Protein AF-A0A6H1ZW35-F1 (afdb_monomer_lite)

Radius of gyration: 20.75 Å; chains: 1; bounding box: 59×38×50 Å

Sequence (143 aa):
MLNMPPEFATSDAPGGMGRAAGNFDWRGVYRAYGHTPLHWPGDSIAFKGDTDASYGVSATGIVDRMTITCPIEPGGLIDTVVEFSNNDAAGLVNGAAAATAGATPAIFSAVTRKIAWSGTDVSARNWRLVLTARNRPYVDTDT

Foldseek 3Di:
DDPDDPDDDDDPDPDDDDDDQQDFPDKDKDKAFDDDDPDDQQDKDWDWAADPQFWTKTAIWGWFKKKWKAQAQVQAITMIMIMTTANDPVRIDTRPGHDDDDPDHDIHTHHWDFDDDPNHTDTDRMDMDMDGDPDRHDDDPDD

pLDDT: mean 78.24, std 17.24, range [36.22, 94.5]

Secondary structure (DSSP, 8-state):
-----------SSS-----PPPPPSEEEEEEEESSS-SS-TT-EEEEEEESSSSEEEEEEEEEEEEEEEE-TTTT-B-EEEEEEEES-STTSEEEEEPPPP-PPPPP-B-----EEETTEEE----EEEEEE---PPP-----

Organism: NCBI:txid1070528

Structure (mmCIF, N/CA/C/O backbone):
data_AF-A0A6H1ZW35-F1
#
_entry.id   AF-A0A6H1ZW35-F1
#
loop_
_atom_site.group_PDB
_atom_site.id
_atom_site.type_symbol
_atom_site.label_atom_id
_atom_site.label_alt_id
_atom_site.label_comp_id
_atom_site.label_asym_id
_atom_site.label_entity_id
_atom_site.label_seq_id
_atom_site.pdbx_PDB_ins_code
_atom_site.Cartn_x
_atom_site.Cartn_y
_atom_site.Cartn_z
_atom_site.occupancy
_atom_site.B_iso_or_equiv
_atom_site.auth_seq_id
_atom_site.auth_comp_id
_atom_site.auth_asym_id
_atom_site.auth_atom_id
_atom_site.pdbx_PDB_model_num
ATOM 1 N N . MET A 1 1 ? 18.652 -3.260 23.253 1.00 39.56 1 MET A N 1
ATOM 2 C CA . MET A 1 1 ? 18.922 -4.209 22.153 1.00 39.56 1 MET A CA 1
ATOM 3 C C . MET A 1 1 ? 19.477 -3.409 20.993 1.00 39.56 1 MET A C 1
ATOM 5 O O . MET A 1 1 ? 18.753 -2.598 20.432 1.00 39.56 1 MET A O 1
ATOM 9 N N . LEU A 1 2 ? 20.778 -3.540 20.744 1.00 36.22 2 LEU A N 1
ATOM 10 C CA . LEU A 1 2 ? 21.487 -2.843 19.675 1.00 36.22 2 LEU A CA 1
ATOM 11 C C . LEU A 1 2 ? 21.225 -3.609 18.370 1.00 36.22 2 LEU A C 1
ATOM 13 O O . LEU A 1 2 ? 21.463 -4.813 18.317 1.00 36.22 2 LEU A O 1
ATOM 17 N N . ASN A 1 3 ? 20.685 -2.940 17.355 1.00 49.91 3 ASN A N 1
ATOM 18 C CA . ASN A 1 3 ? 20.477 -3.522 16.033 1.00 49.91 3 ASN A CA 1
ATOM 19 C C . ASN A 1 3 ? 21.834 -3.579 15.315 1.00 49.91 3 ASN A C 1
ATOM 21 O O . ASN A 1 3 ? 22.219 -2.613 14.659 1.00 49.91 3 ASN A O 1
ATOM 25 N N . MET A 1 4 ? 22.591 -4.661 15.508 1.00 39.53 4 MET A N 1
ATOM 26 C CA . MET A 1 4 ? 23.793 -4.911 14.713 1.00 39.53 4 MET A CA 1
ATOM 27 C C . MET A 1 4 ? 23.375 -5.304 13.286 1.00 39.53 4 MET A C 1
ATOM 29 O O . MET A 1 4 ? 22.503 -6.166 13.136 1.00 39.53 4 MET A O 1
ATOM 33 N N . PRO A 1 5 ? 23.957 -4.701 12.232 1.00 53.50 5 PRO A N 1
ATOM 34 C CA . PRO A 1 5 ? 23.879 -5.279 10.893 1.00 53.50 5 PRO A CA 1
ATOM 35 C C . PRO A 1 5 ? 24.521 -6.680 10.917 1.00 53.50 5 PRO A C 1
ATOM 37 O O . PRO A 1 5 ? 25.371 -6.931 11.771 1.00 53.50 5 PRO A O 1
ATOM 40 N N . P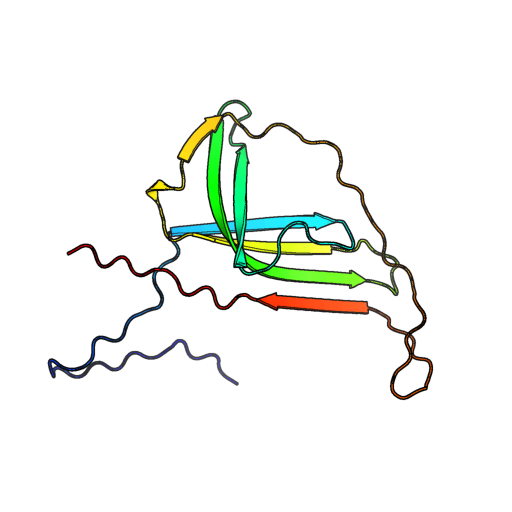RO A 1 6 ? 24.129 -7.614 10.032 1.00 50.75 6 PRO A N 1
ATOM 41 C CA . PRO A 1 6 ? 24.744 -8.936 10.005 1.00 50.75 6 PRO A CA 1
ATOM 42 C C . PRO A 1 6 ? 26.245 -8.797 9.712 1.00 50.75 6 PRO A C 1
ATOM 44 O O . PRO A 1 6 ? 26.638 -8.411 8.612 1.00 50.75 6 PRO A O 1
ATOM 47 N N . GLU A 1 7 ? 27.073 -9.073 10.718 1.00 46.69 7 GLU A N 1
ATOM 48 C CA . GLU A 1 7 ? 28.527 -9.114 10.594 1.00 46.69 7 GLU A CA 1
ATOM 49 C C . GLU A 1 7 ? 28.909 -10.334 9.746 1.00 46.69 7 GLU A C 1
ATOM 51 O O . GLU A 1 7 ? 28.655 -11.479 10.125 1.00 46.69 7 GLU A O 1
ATOM 56 N N . PHE A 1 8 ? 29.509 -10.097 8.579 1.00 48.44 8 PHE A N 1
ATOM 57 C CA . PHE A 1 8 ? 30.161 -11.149 7.808 1.00 48.44 8 PHE A CA 1
ATOM 58 C C . PHE A 1 8 ? 31.619 -11.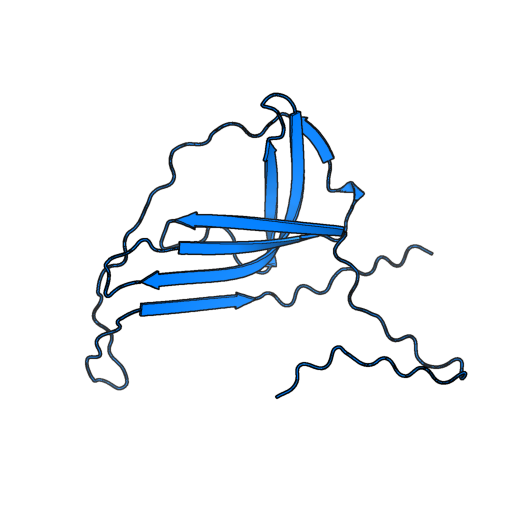248 8.263 1.00 48.44 8 PHE A C 1
ATOM 60 O O . PHE A 1 8 ? 32.422 -10.360 7.989 1.00 48.44 8 PHE A O 1
ATOM 67 N N . ALA A 1 9 ? 31.959 -12.333 8.957 1.00 42.41 9 ALA A N 1
ATOM 68 C CA . ALA A 1 9 ? 33.341 -12.734 9.184 1.00 42.41 9 ALA A CA 1
ATOM 69 C C . ALA A 1 9 ? 33.756 -13.695 8.064 1.00 42.41 9 ALA A C 1
ATOM 71 O O . ALA A 1 9 ? 33.176 -14.773 7.930 1.00 42.41 9 ALA A O 1
ATOM 72 N N . THR A 1 10 ? 34.753 -13.321 7.264 1.00 50.28 10 THR A N 1
ATOM 73 C CA . THR A 1 10 ? 35.367 -14.222 6.282 1.00 50.28 10 THR A CA 1
ATOM 74 C C . THR A 1 10 ? 36.833 -14.411 6.643 1.00 50.28 10 THR A C 1
ATOM 76 O O . THR A 1 10 ? 37.598 -13.450 6.656 1.00 50.28 10 THR A O 1
ATOM 79 N N . SER A 1 11 ? 37.213 -15.643 6.976 1.00 44.38 11 SER A N 1
ATOM 80 C CA . SER A 1 11 ? 38.610 -16.069 7.045 1.00 44.38 11 SER A CA 1
ATOM 81 C C . SER A 1 11 ? 39.061 -16.536 5.659 1.00 44.38 11 SER A C 1
ATOM 83 O O . SER A 1 11 ? 38.248 -17.051 4.896 1.00 44.38 11 SER A O 1
ATOM 85 N N . ASP A 1 12 ? 40.349 -16.375 5.340 1.00 50.25 12 ASP A N 1
ATOM 86 C CA . ASP A 1 12 ? 40.989 -16.715 4.050 1.00 50.25 12 ASP A CA 1
ATOM 87 C C . ASP A 1 12 ? 41.016 -18.229 3.710 1.00 50.25 12 ASP A C 1
ATOM 89 O O . ASP A 1 12 ? 41.918 -18.724 3.035 1.00 50.25 12 ASP A O 1
ATOM 93 N N . ALA A 1 13 ? 40.032 -19.008 4.164 1.00 47.66 13 ALA A N 1
ATOM 94 C CA . ALA A 1 13 ? 39.820 -20.382 3.727 1.00 47.66 13 ALA A CA 1
ATOM 95 C C . ALA A 1 13 ? 38.734 -20.417 2.629 1.00 47.66 13 ALA A C 1
ATOM 97 O O . ALA A 1 13 ? 37.704 -19.757 2.774 1.00 47.66 13 ALA A O 1
ATOM 98 N N . PRO A 1 14 ? 38.902 -21.207 1.548 1.00 49.81 14 PRO A N 1
ATOM 99 C CA . PRO A 1 14 ? 37.945 -21.312 0.442 1.00 49.81 14 PRO A CA 1
ATOM 100 C C . PRO A 1 14 ? 36.705 -22.131 0.850 1.00 49.81 14 PRO A C 1
ATOM 102 O O . PRO A 1 14 ? 36.435 -23.206 0.320 1.00 49.81 14 PRO A O 1
ATOM 105 N N . GLY A 1 15 ? 35.957 -21.651 1.841 1.00 51.44 15 GLY A N 1
ATOM 106 C CA . GLY A 1 15 ? 34.874 -22.390 2.475 1.00 51.44 15 GLY A CA 1
ATOM 107 C C . GLY A 1 15 ? 33.927 -21.469 3.226 1.00 51.44 15 GLY A C 1
ATOM 108 O O . GLY A 1 15 ? 34.040 -21.311 4.436 1.00 51.44 15 GLY A O 1
ATOM 109 N N . GLY A 1 16 ? 32.968 -20.900 2.496 1.00 39.78 16 GLY A N 1
ATOM 110 C CA . GLY A 1 16 ? 31.826 -20.198 3.077 1.00 39.78 16 GLY A CA 1
ATOM 111 C C . GLY A 1 16 ? 31.331 -19.054 2.205 1.00 39.78 16 GLY A C 1
ATOM 112 O O . GLY A 1 16 ? 31.534 -17.893 2.542 1.00 39.78 16 GLY A O 1
ATOM 113 N N . MET A 1 17 ? 30.655 -19.356 1.093 1.00 43.25 17 MET A N 1
ATOM 114 C CA . MET A 1 17 ? 29.877 -18.331 0.393 1.00 43.25 17 MET A CA 1
ATOM 115 C C . MET A 1 17 ? 28.684 -17.932 1.272 1.00 43.25 17 MET A C 1
ATOM 117 O O . MET A 1 17 ? 27.640 -18.584 1.265 1.00 43.25 17 MET A O 1
ATOM 121 N N . GLY A 1 18 ? 28.845 -16.868 2.055 1.00 44.78 18 GLY A N 1
ATOM 122 C CA . GLY A 1 18 ? 27.729 -16.174 2.681 1.00 44.78 18 GLY A CA 1
ATOM 123 C C . GLY A 1 18 ? 26.963 -15.400 1.612 1.00 44.78 18 GLY A C 1
ATOM 124 O O . GLY A 1 18 ? 27.500 -14.468 1.021 1.00 44.78 18 GLY A O 1
ATOM 125 N N . ARG A 1 19 ? 25.712 -15.784 1.338 1.00 44.19 19 ARG A N 1
ATOM 126 C CA . ARG A 1 19 ? 24.836 -15.017 0.443 1.00 44.19 19 ARG A CA 1
ATOM 127 C C . ARG A 1 19 ? 24.259 -13.832 1.214 1.00 44.19 19 ARG A C 1
ATOM 129 O O . ARG A 1 19 ? 23.439 -14.026 2.112 1.00 44.19 19 ARG A O 1
ATOM 136 N N . ALA A 1 20 ? 24.667 -12.616 0.856 1.00 45.03 20 ALA A N 1
ATOM 137 C CA . ALA A 1 20 ? 23.898 -11.426 1.200 1.00 45.03 20 ALA A CA 1
ATOM 138 C C . ALA A 1 20 ? 22.487 -11.567 0.602 1.00 45.03 20 ALA A C 1
ATOM 140 O O . ALA A 1 20 ? 22.317 -12.162 -0.466 1.00 45.03 20 ALA A O 1
ATOM 141 N N . ALA A 1 21 ? 21.464 -11.062 1.294 1.00 50.25 21 ALA A N 1
ATOM 142 C CA . ALA A 1 21 ? 20.151 -10.916 0.677 1.00 50.25 21 ALA A CA 1
ATOM 143 C C . ALA A 1 21 ? 20.337 -10.082 -0.602 1.00 50.25 21 ALA A C 1
ATOM 145 O O . ALA A 1 21 ? 20.962 -9.027 -0.527 1.00 50.25 21 ALA A O 1
ATOM 146 N N . GLY A 1 22 ? 19.880 -10.587 -1.754 1.00 54.28 22 GLY A N 1
ATOM 147 C CA . GLY A 1 22 ? 20.003 -9.888 -3.034 1.00 54.28 22 GLY A CA 1
ATOM 148 C C . GLY A 1 22 ? 19.559 -8.429 -2.915 1.00 54.28 22 GLY A C 1
ATOM 149 O O . GLY A 1 22 ? 18.613 -8.117 -2.185 1.00 54.28 22 GLY A O 1
ATOM 150 N N . ASN A 1 23 ? 20.291 -7.536 -3.577 1.00 58.94 23 ASN A N 1
ATOM 151 C CA . ASN A 1 23 ? 19.976 -6.116 -3.553 1.00 58.94 23 ASN A CA 1
ATOM 152 C C . ASN A 1 23 ? 18.609 -5.887 -4.209 1.00 58.94 23 ASN A C 1
ATOM 154 O O . ASN A 1 23 ? 18.258 -6.540 -5.188 1.00 58.94 23 ASN A O 1
ATOM 158 N N . PHE A 1 24 ? 17.832 -4.968 -3.645 1.00 64.44 24 PHE A N 1
ATOM 159 C CA . PHE A 1 24 ? 16.634 -4.471 -4.310 1.00 64.44 24 PHE A CA 1
ATOM 160 C C . PHE A 1 24 ? 17.074 -3.386 -5.286 1.00 64.44 24 PHE A C 1
ATOM 162 O O . PHE A 1 24 ? 17.693 -2.413 -4.852 1.00 64.44 24 PHE A O 1
ATOM 169 N N . ASP A 1 25 ? 16.744 -3.545 -6.563 1.00 73.88 25 ASP A N 1
ATOM 170 C CA . ASP A 1 25 ? 17.078 -2.561 -7.593 1.00 73.88 25 ASP A CA 1
ATOM 171 C C . ASP A 1 25 ? 16.205 -1.318 -7.456 1.00 73.88 25 ASP A C 1
ATOM 173 O O . ASP A 1 25 ? 16.659 -0.192 -7.662 1.00 73.88 25 ASP A O 1
ATOM 177 N N . TRP A 1 26 ? 14.955 -1.506 -7.032 1.00 81.38 26 TRP A N 1
ATOM 178 C CA . TRP A 1 26 ? 14.062 -0.402 -6.731 1.00 81.38 26 TRP A CA 1
ATOM 179 C C . TRP A 1 26 ? 13.027 -0.771 -5.666 1.00 81.38 26 TRP A C 1
ATOM 181 O O . TRP A 1 26 ? 12.735 -1.937 -5.384 1.00 81.38 26 TRP A O 1
ATOM 191 N N . ARG A 1 27 ? 12.478 0.271 -5.037 1.00 87.88 27 ARG A N 1
ATOM 192 C CA . ARG A 1 27 ? 11.428 0.180 -4.022 1.00 87.88 27 ARG A CA 1
ATOM 193 C C . ARG A 1 27 ? 10.392 1.265 -4.249 1.00 87.88 27 ARG A C 1
ATOM 195 O O . ARG A 1 27 ? 10.726 2.362 -4.690 1.00 87.88 27 ARG A O 1
ATOM 202 N N . GLY A 1 28 ? 9.154 0.966 -3.892 1.00 88.56 28 GLY A N 1
ATOM 203 C CA . GLY A 1 28 ? 8.048 1.903 -3.928 1.00 88.56 28 GLY A CA 1
ATOM 204 C C . GLY A 1 28 ? 7.216 1.832 -2.657 1.00 88.56 28 GLY A C 1
ATOM 205 O O . GLY A 1 28 ? 7.216 0.839 -1.927 1.00 88.56 28 GLY A O 1
ATOM 206 N N . VAL A 1 29 ? 6.503 2.923 -2.393 1.00 91.88 29 VAL A N 1
ATOM 207 C CA . VAL A 1 29 ? 5.529 3.013 -1.309 1.00 91.88 29 VAL A CA 1
ATOM 208 C C . VAL A 1 29 ? 4.286 3.687 -1.856 1.00 91.88 29 VAL A C 1
ATOM 210 O O . VAL A 1 29 ? 4.385 4.732 -2.499 1.00 91.88 29 VAL A O 1
ATOM 213 N N . TYR A 1 30 ? 3.118 3.116 -1.577 1.00 89.81 30 TYR A N 1
ATOM 214 C CA . TYR A 1 30 ? 1.856 3.811 -1.788 1.00 89.81 30 TYR A CA 1
ATOM 215 C C . TYR A 1 30 ? 1.030 3.844 -0.508 1.00 89.81 30 TYR A C 1
ATOM 217 O O . TYR A 1 30 ? 1.170 3.013 0.395 1.00 89.81 30 TYR A O 1
ATOM 225 N N . ARG A 1 31 ? 0.155 4.844 -0.446 1.00 90.50 31 ARG A N 1
ATOM 226 C CA . ARG A 1 31 ? -0.807 5.038 0.629 1.00 90.50 31 ARG A CA 1
ATOM 227 C C . ARG A 1 31 ? -2.215 4.921 0.063 1.00 90.50 31 ARG A C 1
ATOM 229 O O . ARG A 1 31 ? -2.516 5.507 -0.972 1.00 90.50 31 ARG A O 1
ATOM 236 N N . ALA A 1 32 ? -3.061 4.168 0.748 1.00 89.25 32 ALA A N 1
ATOM 237 C CA . ALA A 1 32 ? -4.467 4.000 0.424 1.00 89.25 32 ALA A CA 1
ATOM 238 C C . ALA A 1 32 ? -5.330 4.264 1.658 1.00 89.25 32 ALA A C 1
ATOM 240 O O . ALA A 1 32 ? -4.908 4.046 2.793 1.00 89.25 32 ALA A O 1
ATOM 241 N N . TYR A 1 33 ? -6.560 4.704 1.414 1.00 89.69 33 TYR A N 1
ATOM 242 C CA . TYR A 1 33 ? -7.561 4.914 2.451 1.00 89.69 33 TYR A CA 1
ATOM 243 C C . TYR A 1 33 ? -8.592 3.794 2.391 1.00 89.69 33 TYR A C 1
ATOM 245 O O . TYR A 1 33 ? -9.024 3.408 1.307 1.00 89.69 33 TYR A O 1
ATOM 253 N N . GLY A 1 34 ? -8.986 3.277 3.554 1.00 82.44 34 GLY A N 1
ATOM 254 C CA . GLY A 1 34 ? -10.024 2.255 3.647 1.00 82.44 34 GLY A CA 1
ATOM 255 C C . GLY A 1 34 ? -9.669 1.041 4.488 1.00 82.44 34 GLY A C 1
ATOM 256 O O . GLY A 1 34 ? -8.543 0.867 4.942 1.00 82.44 34 GLY A O 1
ATOM 257 N N . HIS A 1 35 ? -10.685 0.211 4.728 1.00 74.69 35 HIS A N 1
ATOM 258 C CA . HIS A 1 35 ? -10.602 -0.928 5.644 1.00 74.69 35 HIS A CA 1
ATOM 259 C C . HIS A 1 35 ? -10.005 -2.196 5.018 1.00 74.69 35 HIS A C 1
ATOM 261 O O . HIS A 1 35 ? -9.536 -3.062 5.754 1.00 74.69 35 HIS A O 1
ATOM 267 N N . THR A 1 36 ? -10.042 -2.328 3.687 1.00 82.44 36 THR A N 1
ATOM 268 C CA . THR A 1 36 ? -9.567 -3.520 2.972 1.00 82.44 36 THR A CA 1
ATOM 269 C C . THR A 1 36 ? -8.463 -3.129 1.995 1.00 82.44 36 THR A C 1
ATOM 271 O O . THR A 1 36 ? -8.729 -2.387 1.049 1.00 82.44 36 THR A O 1
ATOM 274 N N . PRO A 1 37 ? -7.236 -3.624 2.205 1.00 82.44 37 PRO A N 1
ATOM 275 C CA . PRO A 1 37 ? -6.145 -3.468 1.255 1.00 82.44 37 PRO A CA 1
ATOM 276 C C . PRO A 1 37 ? -6.457 -4.161 -0.070 1.00 82.44 37 PRO A C 1
ATOM 278 O O . PRO A 1 37 ? -7.026 -5.252 -0.082 1.00 82.44 37 PRO A O 1
ATOM 281 N N . LEU A 1 38 ? -6.040 -3.545 -1.177 1.00 85.12 38 LEU A N 1
ATOM 282 C CA . LEU A 1 38 ? -6.132 -4.152 -2.508 1.00 85.12 38 LEU A CA 1
ATOM 283 C C . LEU A 1 38 ? -5.057 -5.226 -2.736 1.00 85.12 38 LEU A C 1
ATOM 285 O O . LEU A 1 38 ? -5.294 -6.178 -3.471 1.00 85.12 38 LEU A O 1
ATOM 289 N N . HIS A 1 39 ? -3.899 -5.065 -2.094 1.00 88.44 39 HIS A N 1
ATOM 290 C CA . HIS A 1 39 ? -2.758 -5.964 -2.207 1.00 88.44 39 HIS A CA 1
ATOM 291 C C . HIS A 1 39 ? -2.262 -6.360 -0.819 1.00 88.44 39 HIS A C 1
ATOM 293 O O . HIS A 1 39 ? -2.166 -5.522 0.084 1.00 88.44 39 HIS A O 1
ATOM 299 N N . TRP A 1 40 ? -1.935 -7.635 -0.668 1.00 91.06 40 TRP A N 1
ATOM 300 C CA . TRP A 1 40 ? -1.390 -8.237 0.538 1.00 91.06 40 TRP A CA 1
ATOM 301 C C . TRP A 1 40 ? 0.104 -8.512 0.369 1.00 91.06 40 TRP A C 1
ATOM 303 O O . TRP A 1 40 ? 0.583 -8.653 -0.754 1.00 91.06 40 TRP A O 1
ATOM 313 N N . PRO A 1 41 ? 0.873 -8.610 1.466 1.00 91.75 41 PRO A N 1
ATOM 314 C CA . PRO A 1 41 ? 2.264 -9.027 1.366 1.00 91.75 41 PRO A CA 1
ATOM 315 C C . PRO A 1 41 ? 2.409 -10.373 0.647 1.00 91.75 41 PRO A C 1
ATOM 317 O O . PRO A 1 41 ? 1.768 -11.352 1.027 1.00 91.75 41 PRO A O 1
ATOM 320 N N . GLY A 1 42 ? 3.284 -10.409 -0.358 1.00 88.31 42 GLY A N 1
ATOM 321 C CA . GLY A 1 42 ? 3.485 -11.532 -1.275 1.00 88.31 42 GLY A CA 1
ATOM 322 C C . GLY A 1 42 ? 2.761 -11.378 -2.616 1.00 88.31 42 GLY A C 1
ATOM 323 O O . GLY A 1 42 ? 3.129 -12.059 -3.570 1.00 88.31 42 GLY A O 1
ATOM 324 N N . ASP A 1 43 ? 1.790 -10.467 -2.722 1.00 90.50 43 ASP A N 1
ATOM 325 C CA . ASP A 1 43 ? 1.114 -10.186 -3.986 1.00 90.50 43 ASP A CA 1
ATOM 326 C C . ASP A 1 43 ? 2.035 -9.429 -4.947 1.00 90.50 43 ASP A C 1
ATOM 328 O O . ASP A 1 43 ? 2.862 -8.603 -4.546 1.00 90.50 43 ASP A O 1
ATOM 332 N N . SER A 1 44 ? 1.835 -9.667 -6.243 1.00 90.12 44 SER A N 1
ATOM 333 C CA . SER A 1 44 ? 2.400 -8.828 -7.295 1.00 90.12 44 SER A CA 1
ATOM 334 C C . SER A 1 44 ? 1.585 -7.541 -7.430 1.00 90.12 44 SER A C 1
ATOM 336 O O . SER A 1 44 ? 0.353 -7.571 -7.430 1.00 90.12 44 SER A O 1
ATOM 338 N N . ILE A 1 45 ? 2.267 -6.416 -7.623 1.00 89.88 45 ILE A N 1
ATOM 339 C CA . ILE A 1 45 ? 1.663 -5.107 -7.871 1.00 89.88 45 ILE A CA 1
ATOM 340 C C . ILE A 1 45 ? 2.197 -4.504 -9.167 1.00 89.88 45 ILE A C 1
ATOM 342 O O . ILE A 1 45 ? 3.402 -4.475 -9.398 1.00 89.88 45 ILE A O 1
ATOM 346 N N . ALA A 1 46 ? 1.299 -3.989 -10.005 1.00 90.81 46 ALA A N 1
ATOM 347 C CA . ALA A 1 46 ? 1.667 -3.161 -11.146 1.00 90.81 46 ALA A CA 1
ATOM 348 C C . ALA A 1 46 ? 1.733 -1.695 -10.699 1.00 90.81 46 ALA A C 1
ATOM 350 O O . ALA A 1 46 ? 0.729 -1.112 -10.288 1.00 90.81 46 ALA A O 1
ATOM 351 N N . PHE A 1 47 ? 2.917 -1.100 -10.775 1.00 88.38 47 PHE A N 1
ATOM 352 C CA . PHE A 1 47 ? 3.151 0.307 -10.495 1.00 88.38 47 PHE A CA 1
ATOM 353 C C . PHE A 1 47 ? 3.197 1.107 -11.795 1.00 88.38 47 PHE A C 1
ATOM 355 O O . PHE A 1 47 ? 3.856 0.719 -12.761 1.00 88.38 47 PHE A O 1
ATOM 362 N N . LYS A 1 48 ? 2.526 2.260 -11.792 1.00 90.12 48 LYS A N 1
ATOM 363 C CA . LYS A 1 48 ? 2.622 3.262 -12.848 1.00 90.12 48 LYS A CA 1
ATOM 364 C C . LYS A 1 48 ? 2.723 4.644 -12.210 1.00 90.12 48 LYS A C 1
ATOM 366 O O . LYS A 1 48 ? 1.816 5.058 -11.493 1.00 90.12 48 LYS A O 1
ATOM 371 N N . GLY A 1 49 ? 3.831 5.328 -12.456 1.00 87.44 49 GLY A N 1
ATOM 372 C CA . GLY A 1 49 ? 4.101 6.690 -12.017 1.00 87.44 49 GLY A CA 1
ATOM 373 C C . GLY A 1 49 ? 3.961 7.691 -13.158 1.00 87.44 49 GLY A C 1
ATOM 374 O O . GLY A 1 49 ? 4.004 7.327 -14.332 1.00 87.44 49 GLY A O 1
ATOM 375 N N . ASP A 1 50 ? 3.809 8.956 -12.796 1.00 89.19 50 ASP A N 1
ATOM 376 C CA . ASP A 1 50 ? 3.864 10.101 -13.700 1.00 89.19 50 ASP A CA 1
ATOM 377 C C . ASP A 1 50 ? 5.098 10.946 -13.358 1.00 89.19 50 ASP A C 1
ATOM 379 O O . ASP A 1 50 ? 5.409 11.122 -12.178 1.00 89.19 50 ASP A O 1
ATOM 383 N N . THR A 1 51 ? 5.810 11.431 -14.376 1.00 85.56 51 THR A N 1
ATOM 384 C CA . THR A 1 51 ? 6.971 12.317 -14.207 1.00 85.56 51 THR A CA 1
ATOM 385 C C . THR A 1 51 ? 6.743 13.711 -14.784 1.00 85.56 51 THR A C 1
ATOM 387 O O . THR A 1 51 ? 7.255 14.675 -14.218 1.00 85.56 51 THR A O 1
ATOM 390 N N . ASP A 1 52 ? 5.981 13.838 -15.877 1.00 86.94 52 ASP A N 1
ATOM 391 C CA . ASP A 1 52 ? 5.753 15.118 -16.571 1.00 86.94 52 ASP A CA 1
ATOM 392 C C . ASP A 1 52 ? 4.424 15.186 -17.362 1.00 86.94 52 ASP A C 1
ATOM 394 O O . ASP A 1 52 ? 4.301 15.930 -18.338 1.00 86.94 52 ASP A O 1
ATOM 398 N N . ALA A 1 53 ? 3.414 14.416 -16.948 1.00 83.12 53 ALA A N 1
ATOM 399 C CA . ALA A 1 53 ? 2.091 14.252 -17.559 1.00 83.12 53 ALA A CA 1
ATOM 400 C C . ALA A 1 53 ? 2.061 13.594 -18.954 1.00 83.12 53 ALA A C 1
ATOM 402 O O . ALA A 1 53 ? 0.989 13.180 -19.401 1.00 83.12 53 ALA A O 1
ATOM 403 N N . SER A 1 54 ? 3.201 13.455 -19.638 1.00 84.44 54 SER A N 1
ATOM 404 C CA . 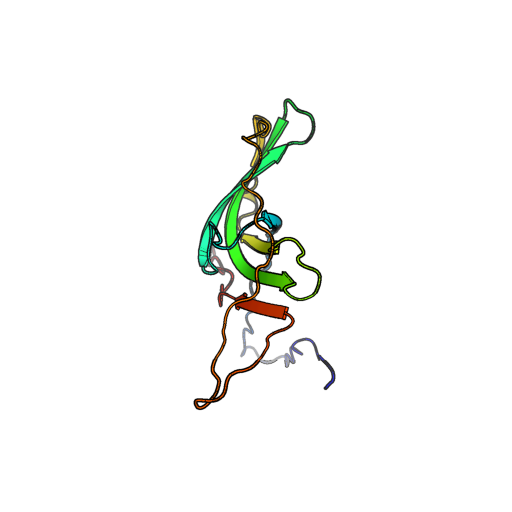SER A 1 54 ? 3.314 12.729 -20.915 1.00 84.44 54 SER A CA 1
ATOM 405 C C . SER A 1 54 ? 4.069 11.415 -20.742 1.00 84.44 54 SER A C 1
ATOM 407 O O . SER A 1 54 ? 3.635 10.366 -21.230 1.00 84.44 54 SER A O 1
ATOM 409 N N . TYR A 1 55 ? 5.157 11.466 -19.984 1.00 85.56 55 TYR A N 1
ATOM 410 C CA . TYR A 1 55 ? 6.025 10.355 -19.658 1.00 85.56 55 TYR A CA 1
ATOM 411 C C . TYR A 1 55 ? 5.902 9.984 -18.186 1.00 85.56 55 TYR A C 1
ATOM 413 O O . TYR A 1 55 ? 5.631 10.802 -17.303 1.00 85.56 55 TYR A O 1
ATOM 421 N N . GLY A 1 56 ? 6.119 8.706 -17.934 1.00 89.56 56 GLY A N 1
ATOM 422 C CA . GLY A 1 56 ? 6.074 8.120 -16.618 1.00 89.56 56 GLY A CA 1
ATOM 423 C C . GLY A 1 56 ? 7.001 6.925 -16.498 1.00 89.56 56 GLY A C 1
ATOM 424 O O . GLY A 1 56 ? 7.850 6.645 -17.352 1.00 89.56 56 GLY A O 1
ATOM 425 N N . VAL A 1 57 ? 6.795 6.207 -15.405 1.00 89.06 57 VAL A N 1
ATOM 426 C CA . VAL A 1 57 ? 7.552 5.010 -15.051 1.00 89.06 57 VAL A CA 1
ATOM 427 C C . VAL A 1 57 ? 6.566 3.871 -14.871 1.00 89.06 57 VAL A C 1
ATOM 429 O O . VAL A 1 57 ? 5.529 4.061 -14.240 1.00 89.06 57 VAL A O 1
ATOM 432 N N . SER A 1 58 ? 6.865 2.686 -15.390 1.00 90.38 58 SER A N 1
ATOM 433 C CA . SER A 1 58 ? 6.071 1.489 -15.104 1.00 90.38 58 SER A CA 1
ATOM 434 C C . SER A 1 58 ? 6.948 0.366 -14.591 1.00 90.38 58 SER A C 1
ATOM 436 O O . SER A 1 58 ? 8.041 0.158 -15.111 1.00 90.38 58 SER A O 1
ATOM 438 N N . ALA A 1 59 ? 6.453 -0.364 -13.598 1.00 88.69 59 ALA A N 1
ATOM 439 C CA . ALA A 1 59 ? 7.160 -1.498 -13.031 1.00 88.69 59 ALA A CA 1
ATOM 440 C C . ALA A 1 59 ? 6.188 -2.531 -12.467 1.00 88.69 59 ALA A C 1
ATOM 442 O O . ALA A 1 59 ? 5.036 -2.216 -12.169 1.00 88.69 59 ALA A O 1
ATOM 443 N N . THR A 1 60 ? 6.664 -3.755 -12.266 1.00 90.69 60 THR A N 1
ATOM 444 C CA . THR A 1 60 ? 5.945 -4.767 -11.484 1.00 90.69 60 THR A CA 1
ATOM 445 C C . THR A 1 60 ? 6.751 -5.060 -10.235 1.00 90.69 60 THR A C 1
ATOM 447 O O . THR A 1 60 ? 7.919 -5.393 -10.355 1.00 90.69 60 THR A O 1
ATOM 450 N N . GLY A 1 61 ? 6.170 -4.916 -9.049 1.00 88.38 61 GLY A N 1
ATOM 451 C CA . GLY A 1 61 ? 6.833 -5.201 -7.776 1.00 88.38 61 GLY A CA 1
ATOM 452 C C . GLY A 1 61 ? 6.152 -6.323 -7.015 1.00 88.38 61 GLY A C 1
ATOM 453 O O . GLY A 1 61 ? 5.036 -6.718 -7.345 1.00 88.38 61 GLY A O 1
ATOM 454 N N . ILE A 1 62 ? 6.803 -6.796 -5.961 1.00 90.19 62 ILE A N 1
ATOM 455 C CA . ILE A 1 62 ? 6.211 -7.695 -4.974 1.00 90.19 62 ILE A CA 1
ATOM 456 C C . ILE A 1 62 ? 5.969 -6.885 -3.707 1.00 90.19 62 ILE A C 1
ATOM 458 O O . ILE A 1 62 ? 6.838 -6.135 -3.261 1.00 90.19 62 ILE A O 1
ATOM 462 N N . VAL A 1 63 ? 4.783 -7.017 -3.121 1.00 91.81 63 VAL A N 1
ATOM 463 C CA . VAL A 1 63 ? 4.470 -6.363 -1.852 1.00 91.81 63 VAL A CA 1
ATOM 464 C C . VAL A 1 63 ? 5.257 -7.026 -0.728 1.00 91.81 63 VAL A C 1
ATOM 466 O O . VAL A 1 63 ? 5.092 -8.213 -0.445 1.00 91.81 63 VAL A O 1
ATOM 469 N N . ASP A 1 64 ? 6.096 -6.248 -0.054 1.00 91.19 64 ASP A N 1
ATOM 470 C CA . ASP A 1 64 ? 6.933 -6.707 1.053 1.00 91.19 64 ASP A CA 1
ATOM 471 C C . ASP A 1 64 ? 6.210 -6.581 2.382 1.00 91.19 64 ASP A C 1
ATOM 473 O O . ASP A 1 64 ? 6.265 -7.463 3.241 1.00 91.19 64 ASP A O 1
ATOM 477 N N . ARG A 1 65 ? 5.536 -5.448 2.567 1.00 92.75 65 ARG A N 1
ATOM 478 C CA . ARG A 1 65 ? 4.965 -5.070 3.847 1.00 92.75 65 ARG A CA 1
ATOM 479 C C . ARG A 1 65 ? 3.721 -4.239 3.651 1.00 92.75 65 ARG A C 1
ATOM 481 O O . ARG A 1 65 ? 3.629 -3.393 2.769 1.00 92.75 65 ARG A O 1
ATOM 488 N N . MET A 1 66 ? 2.793 -4.439 4.570 1.00 94.12 66 MET A N 1
ATOM 489 C CA . MET A 1 66 ? 1.610 -3.626 4.704 1.00 94.12 66 MET A CA 1
ATOM 490 C C . MET A 1 66 ? 1.413 -3.220 6.158 1.00 94.12 66 MET A C 1
ATOM 492 O O . MET A 1 66 ? 1.547 -4.024 7.082 1.00 94.12 66 MET A O 1
ATOM 496 N N . THR A 1 67 ? 1.054 -1.958 6.354 1.00 94.50 67 THR A N 1
ATOM 497 C CA . THR A 1 67 ? 0.634 -1.414 7.638 1.00 94.50 67 THR A CA 1
ATOM 498 C C . THR A 1 67 ? -0.758 -0.817 7.498 1.00 94.50 67 THR A C 1
ATOM 500 O O . THR A 1 67 ? -0.921 0.139 6.752 1.00 94.50 67 THR A O 1
ATOM 503 N N . ILE A 1 68 ? -1.728 -1.318 8.262 1.00 93.50 68 ILE A N 1
ATOM 504 C CA . ILE A 1 68 ? -3.055 -0.707 8.397 1.00 93.50 68 ILE A CA 1
ATOM 505 C C . ILE A 1 68 ? -3.140 -0.039 9.766 1.00 93.50 68 ILE A C 1
ATOM 507 O O . ILE A 1 68 ? -2.828 -0.661 10.784 1.00 93.50 68 ILE A O 1
ATOM 511 N N . THR A 1 69 ? -3.573 1.216 9.794 1.00 93.25 69 THR A N 1
ATOM 512 C CA . THR A 1 69 ? -3.745 2.014 11.007 1.00 93.25 69 THR A CA 1
ATOM 513 C C . THR A 1 69 ? -5.189 2.477 11.107 1.00 93.25 69 THR A C 1
ATOM 515 O O . THR A 1 69 ? -5.704 3.125 10.199 1.00 93.25 69 THR A O 1
ATOM 518 N N . CYS A 1 70 ? -5.836 2.174 12.231 1.00 92.50 70 CYS A N 1
ATOM 519 C CA . CYS A 1 70 ? -7.209 2.579 12.508 1.00 92.50 70 CYS A CA 1
ATOM 520 C C . CYS A 1 70 ? -7.260 3.441 13.779 1.00 92.50 70 CYS A C 1
ATOM 522 O O . CYS A 1 70 ? -7.196 2.912 14.898 1.00 92.50 70 CYS A O 1
ATOM 524 N N . PRO A 1 71 ? -7.340 4.773 13.631 1.00 90.88 71 PRO A N 1
ATOM 525 C CA . PRO A 1 71 ? -7.347 5.703 14.753 1.00 90.88 71 PRO A CA 1
ATOM 526 C C . PRO A 1 71 ? -8.786 5.957 15.248 1.00 90.88 71 PRO A C 1
ATOM 528 O O . PRO A 1 71 ? -9.413 6.949 14.882 1.00 90.88 71 PRO A O 1
ATOM 531 N N . ILE A 1 72 ? -9.309 5.052 16.085 1.00 89.81 72 ILE A N 1
ATOM 532 C CA . ILE A 1 72 ? -10.715 5.047 16.546 1.00 89.81 72 ILE A CA 1
ATOM 533 C C . ILE A 1 72 ? -11.060 6.275 17.398 1.00 89.81 72 ILE A C 1
ATOM 535 O O . ILE A 1 72 ? -12.037 6.955 17.110 1.00 89.81 72 ILE A O 1
ATOM 539 N N . GLU A 1 73 ? -10.271 6.569 18.431 1.00 86.31 73 GLU A N 1
ATOM 540 C CA . GLU A 1 73 ? -10.529 7.657 19.387 1.00 86.31 73 GLU A CA 1
ATOM 541 C C . GLU A 1 73 ? -10.653 9.045 18.726 1.00 86.31 73 GLU A C 1
ATOM 543 O O . GLU A 1 73 ? -11.621 9.744 19.022 1.00 86.31 73 GLU A O 1
ATOM 548 N N . PRO A 1 74 ? -9.770 9.452 17.792 1.00 86.81 74 PRO A N 1
ATOM 549 C CA . PRO A 1 74 ? -9.945 10.709 17.064 1.00 86.81 74 PRO A CA 1
ATOM 550 C C . PRO A 1 74 ? -10.939 10.620 15.890 1.00 86.81 74 PRO A C 1
ATOM 552 O O . PRO A 1 74 ? -11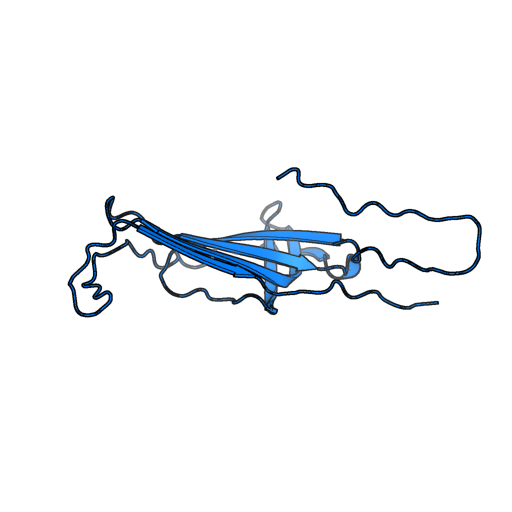.154 11.626 15.221 1.00 86.81 74 PRO A O 1
ATOM 555 N N . GLY A 1 75 ? -11.502 9.442 15.583 1.00 84.81 75 GLY A N 1
ATOM 556 C CA . GLY A 1 75 ? -12.366 9.239 14.410 1.00 84.81 75 GLY A CA 1
ATOM 557 C C . GLY A 1 75 ? -11.659 9.500 13.074 1.00 84.81 75 GLY A C 1
ATOM 558 O O . GLY A 1 75 ? -12.290 9.913 12.101 1.00 84.81 75 GLY A O 1
ATOM 559 N N . GLY A 1 76 ? -10.335 9.317 13.037 1.00 88.38 76 GLY A N 1
ATOM 560 C CA . GLY A 1 76 ? -9.510 9.639 11.875 1.00 88.38 76 GLY A CA 1
ATOM 561 C C . GLY A 1 76 ? -9.675 8.641 10.729 1.00 88.38 76 GLY A C 1
ATOM 562 O O . GLY A 1 76 ? -10.370 7.632 10.845 1.00 88.38 76 GLY A O 1
ATOM 563 N N . LEU A 1 77 ? -9.005 8.906 9.611 1.00 91.38 77 LEU A N 1
ATOM 564 C CA . LEU A 1 77 ? -9.048 8.022 8.447 1.00 91.38 77 LEU A CA 1
ATOM 565 C C . LEU A 1 77 ? -8.340 6.695 8.726 1.00 91.38 77 LEU A C 1
ATOM 567 O O . LEU A 1 77 ? -7.292 6.665 9.373 1.00 91.38 77 LEU A O 1
ATOM 571 N N . ILE A 1 78 ? -8.901 5.609 8.198 1.00 92.50 78 ILE A N 1
ATOM 572 C CA . ILE A 1 78 ? -8.217 4.318 8.157 1.00 92.50 78 ILE A CA 1
ATOM 573 C C . ILE A 1 78 ? -7.156 4.396 7.057 1.00 92.50 78 ILE A C 1
ATOM 575 O O . ILE A 1 78 ? -7.487 4.550 5.879 1.00 92.50 78 ILE A O 1
ATOM 579 N N . ASP A 1 79 ? -5.892 4.313 7.463 1.00 92.19 79 ASP A N 1
ATOM 580 C CA . ASP A 1 79 ? -4.719 4.479 6.605 1.00 92.19 79 ASP A CA 1
ATOM 581 C C . ASP A 1 79 ? -4.055 3.130 6.342 1.00 92.19 79 ASP A C 1
ATOM 583 O O . ASP A 1 79 ? -3.757 2.393 7.283 1.00 92.19 79 ASP A O 1
ATOM 587 N N . THR A 1 80 ? -3.788 2.824 5.077 1.00 93.44 80 THR A N 1
ATOM 588 C CA . THR A 1 80 ? -3.020 1.650 4.666 1.00 93.44 80 THR A CA 1
ATOM 589 C C . THR A 1 80 ? -1.776 2.102 3.919 1.00 93.44 80 THR A C 1
ATOM 591 O O . THR A 1 80 ? -1.866 2.754 2.883 1.00 93.44 80 THR A O 1
ATOM 594 N N . VAL A 1 81 ? -0.608 1.729 4.431 1.00 93.44 81 VAL A N 1
ATOM 595 C CA . VAL A 1 81 ? 0.686 1.945 3.780 1.00 93.44 81 VAL A CA 1
ATOM 596 C C . VAL A 1 81 ? 1.193 0.609 3.274 1.00 93.44 81 VAL A C 1
ATOM 598 O O . VAL A 1 81 ? 1.254 -0.355 4.042 1.00 93.44 81 VAL A O 1
ATOM 601 N N . VAL A 1 82 ? 1.558 0.562 1.999 1.00 93.38 82 VAL A N 1
ATOM 602 C CA . VAL A 1 82 ? 2.072 -0.637 1.342 1.00 93.38 82 VAL A CA 1
ATOM 603 C C . VAL A 1 82 ? 3.436 -0.337 0.749 1.00 93.38 82 VAL A C 1
ATOM 605 O O . VAL A 1 82 ? 3.609 0.628 0.005 1.00 93.38 82 VAL A O 1
ATOM 608 N N . GLU A 1 83 ? 4.397 -1.178 1.105 1.00 92.69 83 GLU A N 1
ATOM 609 C CA . GLU A 1 83 ? 5.783 -1.135 0.658 1.00 92.69 83 GLU A CA 1
ATOM 610 C C . GLU A 1 83 ? 6.006 -2.314 -0.289 1.00 92.69 83 GLU A C 1
ATOM 612 O O . GLU A 1 83 ? 5.622 -3.447 0.020 1.00 92.69 83 GLU A O 1
ATOM 617 N N . PHE A 1 84 ? 6.603 -2.045 -1.444 1.00 90.69 84 PHE A N 1
ATOM 618 C CA . PHE A 1 84 ? 6.860 -3.044 -2.474 1.00 90.69 84 PHE A CA 1
ATOM 619 C C . PHE A 1 84 ? 8.236 -2.842 -3.098 1.00 90.69 84 PHE A C 1
ATOM 621 O O . PHE A 1 84 ? 8.775 -1.730 -3.112 1.00 90.69 84 PHE A O 1
ATOM 628 N N . SER A 1 85 ? 8.801 -3.916 -3.632 1.00 88.62 85 SER A N 1
ATOM 629 C CA . SER A 1 85 ? 10.129 -3.897 -4.233 1.00 88.62 85 SER A CA 1
ATOM 630 C C . SER A 1 85 ? 10.260 -4.892 -5.376 1.00 88.62 85 SER A C 1
ATOM 632 O O . SER A 1 85 ? 9.431 -5.788 -5.550 1.00 88.62 85 SER A O 1
ATOM 634 N N . ASN A 1 86 ? 11.309 -4.713 -6.174 1.00 85.69 86 ASN A N 1
ATOM 635 C CA . ASN A 1 86 ? 11.781 -5.714 -7.119 1.00 85.69 86 ASN A CA 1
ATOM 636 C C . ASN A 1 86 ? 13.313 -5.613 -7.244 1.00 85.69 86 ASN A C 1
ATOM 638 O O . ASN A 1 86 ? 13.925 -4.588 -6.931 1.00 85.69 86 ASN A O 1
ATOM 642 N N . ASN A 1 87 ? 13.922 -6.709 -7.664 1.00 78.94 87 ASN A N 1
ATOM 643 C CA . ASN A 1 87 ? 15.335 -6.907 -7.962 1.00 78.94 87 ASN A CA 1
ATOM 644 C C . ASN A 1 87 ? 15.581 -7.082 -9.474 1.00 78.94 87 ASN A C 1
ATOM 646 O O . ASN A 1 87 ? 16.573 -7.690 -9.861 1.00 78.94 87 ASN A O 1
ATOM 650 N N . ASP A 1 88 ? 14.636 -6.635 -10.302 1.00 79.06 88 ASP A N 1
ATOM 651 C CA . ASP A 1 88 ? 14.780 -6.553 -11.749 1.00 79.06 88 ASP A CA 1
ATOM 652 C C . ASP A 1 88 ? 14.806 -5.079 -12.177 1.00 79.06 88 ASP A C 1
ATOM 654 O O . ASP A 1 88 ? 13.764 -4.422 -12.321 1.00 79.06 88 ASP A O 1
ATOM 658 N N . ALA A 1 89 ? 16.017 -4.552 -12.361 1.00 72.38 89 ALA A N 1
ATOM 659 C CA . ALA A 1 89 ? 16.256 -3.219 -12.898 1.00 72.38 89 ALA A CA 1
ATOM 660 C C . ALA A 1 89 ? 15.707 -3.043 -14.324 1.00 72.38 89 ALA A C 1
ATOM 662 O O . ALA A 1 89 ? 15.257 -1.947 -14.661 1.00 72.38 89 ALA A O 1
ATOM 663 N N . ALA A 1 90 ? 15.703 -4.094 -15.156 1.00 73.75 90 ALA A N 1
ATOM 664 C CA . ALA A 1 90 ? 15.140 -4.035 -16.508 1.00 73.75 90 ALA A CA 1
ATOM 665 C C . ALA A 1 90 ? 13.603 -3.965 -16.482 1.00 73.75 90 ALA A C 1
ATOM 667 O O . ALA A 1 90 ? 12.986 -3.416 -17.397 1.00 73.75 90 ALA A O 1
ATOM 668 N N . GLY A 1 91 ? 12.991 -4.450 -15.400 1.00 76.94 91 GLY A N 1
ATOM 669 C CA . GLY A 1 91 ? 11.564 -4.332 -15.120 1.00 76.94 91 GLY A CA 1
ATOM 670 C C . GLY A 1 91 ? 11.091 -2.913 -14.770 1.00 76.94 91 GLY A C 1
ATOM 671 O O . GLY A 1 91 ? 9.881 -2.680 -14.734 1.00 76.94 91 GLY A O 1
ATOM 672 N N . LEU A 1 92 ? 12.002 -1.959 -14.528 1.00 85.50 92 LEU A N 1
ATOM 673 C CA . LEU A 1 92 ? 11.685 -0.542 -14.322 1.00 85.50 92 LEU A CA 1
ATOM 674 C C . LEU A 1 92 ? 11.778 0.225 -15.649 1.00 85.50 92 LEU A C 1
ATOM 676 O O . LEU A 1 92 ? 12.839 0.701 -16.054 1.00 85.50 92 LEU A O 1
ATOM 680 N N . VAL A 1 93 ? 10.645 0.378 -16.331 1.00 87.06 93 VAL A N 1
ATOM 681 C CA . VAL A 1 93 ? 10.589 1.016 -17.651 1.00 87.06 93 VAL A CA 1
ATOM 682 C C . VAL A 1 93 ? 10.380 2.521 -17.506 1.00 87.06 93 VAL A C 1
ATOM 684 O O . VAL A 1 93 ? 9.305 2.976 -17.108 1.00 87.06 93 VAL A O 1
ATOM 687 N N . ASN A 1 94 ? 11.402 3.293 -17.873 1.00 86.25 94 ASN A N 1
ATOM 688 C CA . ASN A 1 94 ? 11.328 4.749 -18.000 1.00 86.25 94 ASN A CA 1
ATOM 689 C C . ASN A 1 94 ? 10.797 5.155 -19.382 1.00 86.25 94 ASN A C 1
ATOM 691 O O . ASN A 1 94 ? 11.067 4.484 -20.377 1.00 86.25 94 ASN A O 1
ATOM 695 N N . GLY A 1 95 ? 10.069 6.272 -19.455 1.00 86.12 95 GLY A N 1
ATOM 696 C CA . GLY A 1 95 ? 9.470 6.747 -20.709 1.00 86.12 95 GLY A CA 1
ATOM 697 C C . GLY A 1 95 ? 8.185 6.008 -21.091 1.00 86.12 95 GLY A C 1
ATOM 698 O O . GLY A 1 95 ? 7.720 6.121 -22.224 1.00 86.12 95 GLY A O 1
ATOM 699 N N . ALA A 1 96 ? 7.596 5.262 -20.151 1.00 87.06 96 ALA A N 1
ATOM 700 C CA . ALA A 1 96 ? 6.254 4.721 -20.307 1.00 87.06 96 ALA A CA 1
ATOM 701 C C . ALA A 1 96 ? 5.236 5.868 -20.424 1.00 87.06 96 ALA A C 1
ATOM 703 O O . ALA A 1 96 ? 5.521 7.005 -20.049 1.00 87.06 96 ALA A O 1
ATOM 704 N N . ALA A 1 97 ? 4.024 5.581 -20.902 1.00 89.25 97 ALA A N 1
ATOM 705 C CA . ALA A 1 97 ? 2.946 6.567 -20.846 1.00 89.25 97 ALA A CA 1
ATOM 706 C C . ALA A 1 97 ? 2.727 7.019 -19.393 1.00 89.25 97 ALA A C 1
ATOM 708 O O . ALA A 1 97 ? 2.723 6.172 -18.497 1.00 89.25 97 ALA A O 1
ATOM 709 N N . ALA A 1 98 ? 2.489 8.309 -19.164 1.00 89.00 98 ALA A N 1
ATOM 710 C CA . ALA A 1 98 ? 2.174 8.830 -17.836 1.00 89.00 98 ALA A CA 1
ATOM 711 C C . ALA A 1 98 ? 0.984 8.101 -17.181 1.00 89.00 98 ALA A C 1
ATOM 713 O O . ALA A 1 98 ? 0.075 7.578 -17.848 1.00 89.00 98 ALA A O 1
ATOM 714 N N . ALA A 1 99 ? 0.998 8.024 -15.849 1.00 89.44 99 ALA A N 1
ATOM 715 C CA . ALA A 1 99 ? -0.174 7.607 -15.093 1.00 89.44 99 ALA A CA 1
ATOM 716 C C . ALA A 1 99 ? -1.302 8.633 -15.282 1.00 89.44 99 ALA A C 1
ATOM 718 O O . ALA A 1 99 ? -1.082 9.837 -15.224 1.00 89.44 99 ALA A O 1
ATOM 719 N N . THR A 1 100 ? -2.526 8.158 -15.501 1.00 88.25 100 THR A N 1
ATOM 720 C CA . THR A 1 100 ? -3.709 9.020 -15.581 1.00 88.25 100 THR A CA 1
ATOM 721 C C . THR A 1 100 ? -4.378 9.100 -14.218 1.00 88.25 100 THR A C 1
ATOM 723 O O . THR A 1 100 ? -4.445 8.093 -13.509 1.00 88.25 100 THR A O 1
ATOM 726 N N . ALA A 1 101 ? -4.929 10.263 -13.869 1.00 82.50 101 ALA A N 1
ATOM 727 C CA . ALA A 1 101 ? -5.711 10.410 -12.648 1.00 82.50 101 ALA A CA 1
ATOM 728 C C . ALA A 1 101 ? -6.879 9.407 -12.631 1.00 82.50 101 ALA A C 1
ATOM 730 O O . ALA A 1 101 ? -7.695 9.362 -13.553 1.00 82.50 101 ALA A O 1
ATOM 731 N N . GLY A 1 102 ? -6.930 8.580 -11.586 1.00 78.50 102 GLY A N 1
ATOM 732 C CA . GLY A 1 102 ? -8.043 7.671 -11.330 1.00 78.50 102 GLY A CA 1
ATOM 733 C C . GLY A 1 102 ? -9.217 8.375 -10.649 1.00 78.50 102 GLY A C 1
ATOM 734 O O . GLY A 1 102 ? -9.146 9.552 -10.295 1.00 78.50 102 GLY A O 1
ATOM 735 N N . ALA A 1 103 ? -10.302 7.633 -10.427 1.00 81.38 103 ALA A N 1
ATOM 736 C CA . ALA A 1 103 ? -11.403 8.110 -9.596 1.00 81.38 103 ALA A CA 1
ATOM 737 C C . ALA A 1 103 ? -10.928 8.380 -8.157 1.00 81.38 103 ALA A C 1
ATOM 739 O O . ALA A 1 103 ? -10.035 7.696 -7.650 1.00 81.38 103 ALA A O 1
ATOM 740 N N . THR A 1 104 ? -11.558 9.349 -7.489 1.00 80.81 104 THR A N 1
ATOM 741 C CA . THR A 1 104 ? -11.301 9.637 -6.074 1.00 80.81 104 THR A CA 1
ATOM 742 C C . THR A 1 104 ? -11.501 8.364 -5.241 1.00 80.81 104 THR A C 1
ATOM 744 O O . THR A 1 104 ? -12.595 7.792 -5.284 1.00 80.81 104 THR A O 1
ATOM 747 N N . PRO A 1 105 ? -10.487 7.904 -4.484 1.00 77.62 105 PRO A N 1
ATOM 748 C CA . PRO A 1 105 ? -10.614 6.714 -3.652 1.00 77.62 105 PRO A CA 1
ATOM 749 C C . PRO A 1 105 ? -11.735 6.862 -2.622 1.00 77.62 105 PRO A C 1
ATOM 751 O O . PRO A 1 105 ? -11.958 7.949 -2.086 1.00 77.62 105 PRO A O 1
ATOM 754 N N . ALA A 1 106 ? -12.416 5.761 -2.303 1.00 83.00 106 ALA A N 1
ATOM 755 C CA . ALA A 1 106 ? -13.367 5.745 -1.200 1.00 83.00 106 ALA A CA 1
ATOM 756 C C . ALA A 1 106 ? -12.617 5.918 0.128 1.00 83.00 106 ALA A C 1
ATOM 758 O O . ALA A 1 106 ? -11.744 5.124 0.477 1.00 83.00 106 ALA A O 1
ATOM 759 N N . ILE A 1 107 ? -12.958 6.969 0.865 1.00 89.00 107 ILE A N 1
ATOM 760 C CA . ILE A 1 107 ? -12.335 7.289 2.147 1.00 89.00 107 ILE A CA 1
ATOM 761 C C . ILE A 1 107 ? -13.219 6.744 3.267 1.00 89.00 107 ILE A C 1
ATOM 763 O O . ILE A 1 107 ? -14.424 6.990 3.291 1.00 89.00 107 ILE A O 1
ATOM 767 N N . PHE A 1 108 ? -12.610 6.034 4.217 1.00 89.50 108 PHE A N 1
ATOM 768 C CA . PHE A 1 108 ? -13.307 5.483 5.375 1.00 89.50 108 PHE A CA 1
ATOM 769 C C . PHE A 1 108 ? -12.690 6.006 6.666 1.00 89.50 108 PHE A C 1
ATOM 771 O O . PHE A 1 108 ? -11.479 5.903 6.876 1.00 89.50 108 PHE A O 1
ATOM 778 N N . SER A 1 109 ? -13.539 6.526 7.547 1.00 91.56 109 SER A N 1
ATOM 779 C CA . SER A 1 109 ? -13.152 6.908 8.902 1.00 91.56 109 SER A CA 1
ATOM 780 C C . SER A 1 109 ? -13.252 5.723 9.856 1.00 91.56 109 SER A C 1
ATOM 782 O O . SER A 1 109 ? -14.072 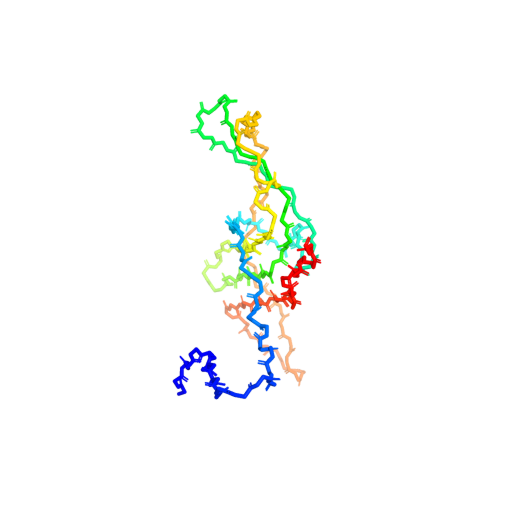4.816 9.684 1.00 91.56 109 SER A O 1
ATOM 784 N N . ALA A 1 110 ? -12.420 5.742 10.888 1.00 89.44 110 ALA A N 1
ATOM 785 C CA . ALA A 1 110 ? -12.477 4.787 11.971 1.00 89.44 110 ALA A CA 1
ATOM 786 C C . ALA A 1 110 ? -13.797 4.937 12.738 1.00 89.44 110 ALA A C 1
ATOM 788 O O . ALA A 1 110 ? -14.228 6.040 13.070 1.00 89.44 110 ALA A O 1
ATOM 789 N N . VAL A 1 111 ? -14.427 3.803 13.036 1.00 85.88 111 VAL A N 1
ATOM 790 C CA . VAL A 1 111 ? -15.646 3.737 13.844 1.00 85.88 111 VAL A CA 1
ATOM 791 C C . VAL A 1 111 ? -15.423 2.803 15.019 1.00 85.88 111 VAL A C 1
ATOM 793 O O . VAL A 1 111 ? -14.814 1.739 14.878 1.00 85.88 111 VAL A O 1
ATOM 796 N N . THR A 1 112 ? -15.943 3.179 16.182 1.00 80.81 112 THR A N 1
ATOM 797 C CA . THR A 1 112 ? -15.901 2.323 17.365 1.00 80.81 112 THR A CA 1
ATOM 798 C C . THR A 1 112 ? -16.728 1.064 17.125 1.00 80.81 112 THR A C 1
ATOM 800 O O . THR A 1 112 ? -17.863 1.114 16.646 1.00 80.81 112 THR A O 1
ATOM 803 N N . ARG A 1 113 ? -16.165 -0.088 17.484 1.00 78.31 113 ARG A N 1
ATOM 804 C CA . ARG A 1 113 ? -16.856 -1.380 17.496 1.00 78.31 113 ARG A CA 1
ATOM 805 C C . ARG A 1 113 ? -16.741 -1.981 18.891 1.00 78.31 113 ARG A C 1
ATOM 807 O O . ARG A 1 113 ? -15.753 -1.739 19.581 1.00 78.31 113 ARG A O 1
ATOM 814 N N . LYS A 1 114 ? -17.748 -2.757 19.302 1.00 79.31 114 LYS A N 1
ATOM 815 C CA . LYS A 1 114 ? -17.656 -3.552 20.532 1.00 79.31 114 LYS A CA 1
ATOM 816 C C . LYS A 1 114 ? -16.558 -4.594 20.362 1.00 79.31 114 LYS A C 1
ATOM 818 O O . LYS A 1 114 ? -16.558 -5.323 19.373 1.00 79.31 114 LYS A O 1
ATOM 823 N N . ILE A 1 115 ? -15.646 -4.649 21.323 1.00 82.31 115 ILE A N 1
ATOM 824 C CA . ILE A 1 115 ? -14.581 -5.645 21.380 1.00 82.31 115 ILE A CA 1
ATOM 825 C C . ILE A 1 115 ? -14.727 -6.350 22.716 1.00 82.31 115 ILE A C 1
ATOM 827 O O . ILE A 1 115 ? -14.836 -5.694 23.747 1.00 82.31 115 ILE A O 1
ATOM 831 N N . ALA A 1 116 ? -14.737 -7.677 22.686 1.00 86.75 116 ALA A N 1
ATOM 832 C CA . ALA A 1 116 ? -14.713 -8.489 23.888 1.00 86.75 116 ALA A CA 1
ATOM 833 C C . ALA A 1 116 ? -13.358 -9.192 23.979 1.00 86.75 116 ALA A C 1
ATOM 835 O O . ALA A 1 116 ? -12.924 -9.835 23.022 1.00 86.75 116 ALA A O 1
ATOM 836 N N . TRP A 1 117 ? -12.697 -9.085 25.129 1.00 83.81 117 TRP A N 1
ATOM 837 C CA . TRP A 1 117 ? -11.484 -9.838 25.438 1.00 83.81 117 TRP A CA 1
ATOM 838 C C . TRP A 1 117 ? -11.735 -10.686 26.678 1.00 83.81 117 TRP A C 1
ATOM 840 O O . TRP A 1 117 ? -12.082 -10.162 27.734 1.00 83.81 117 TRP A O 1
ATOM 850 N N . SER A 1 118 ? -11.588 -12.007 26.547 1.00 89.31 118 SER A N 1
ATOM 851 C CA . SER A 1 118 ? -11.861 -12.960 27.633 1.00 89.31 118 SER A CA 1
ATOM 852 C C . SER A 1 118 ? -13.280 -12.847 28.229 1.00 89.31 118 SER A C 1
ATOM 854 O O . SER A 1 118 ? -13.473 -13.057 29.424 1.00 89.31 118 SER A O 1
ATOM 856 N N . GLY A 1 119 ? -14.277 -12.509 27.403 1.00 87.88 119 GLY A N 1
ATOM 857 C CA . GLY A 1 119 ? -15.677 -12.368 27.828 1.00 87.88 119 GLY A CA 1
ATOM 858 C C . GLY A 1 119 ? -16.042 -11.017 28.454 1.00 87.88 119 GLY A C 1
ATOM 859 O O . GLY A 1 119 ? -17.200 -10.821 28.808 1.00 87.88 119 GLY A O 1
ATOM 860 N N . THR A 1 120 ? -15.096 -10.079 28.545 1.00 88.44 120 THR A N 1
ATOM 861 C CA . THR A 1 120 ? -15.333 -8.722 29.057 1.00 88.44 120 THR A CA 1
ATOM 862 C C . THR A 1 120 ? -15.300 -7.709 27.922 1.00 88.44 120 THR A C 1
ATOM 864 O O . THR A 1 120 ? -14.418 -7.773 27.063 1.00 88.44 120 THR A O 1
ATOM 867 N N . ASP A 1 121 ? -16.227 -6.753 27.942 1.00 89.75 121 ASP A N 1
ATOM 868 C CA . ASP A 1 121 ? -16.231 -5.624 27.012 1.00 89.75 121 ASP A CA 1
ATOM 869 C C . ASP A 1 121 ? -15.012 -4.718 27.256 1.00 89.75 121 ASP A C 1
ATOM 871 O O . ASP A 1 121 ? -14.739 -4.283 28.376 1.00 89.75 121 ASP A O 1
ATOM 875 N N . VAL A 1 122 ? -14.281 -4.414 26.184 1.00 84.56 122 VAL A N 1
ATOM 876 C CA . VAL A 1 122 ? -13.101 -3.546 26.184 1.00 84.56 122 VAL A CA 1
ATOM 877 C C . VAL A 1 122 ? -13.264 -2.464 25.120 1.00 84.56 122 VAL A C 1
ATOM 879 O O . VAL A 1 122 ? -13.668 -2.725 23.987 1.00 84.56 122 VAL A O 1
ATOM 882 N N . SER A 1 123 ? -12.899 -1.233 25.473 1.00 84.75 123 SER A N 1
ATOM 883 C CA . SER A 1 123 ? -12.878 -0.102 24.543 1.00 84.75 123 SER A CA 1
ATOM 884 C C . SER A 1 123 ? -11.511 0.008 23.868 1.00 84.75 123 SER A C 1
ATOM 886 O O . SER A 1 123 ? -10.538 0.420 24.504 1.00 84.75 123 SER A O 1
ATOM 888 N N . ALA A 1 124 ? -11.418 -0.319 22.576 1.00 83.88 124 ALA A N 1
ATOM 889 C CA . ALA A 1 124 ? -10.212 -0.015 21.806 1.00 83.88 124 ALA A CA 1
ATOM 890 C C . ALA A 1 124 ? -10.188 1.455 21.380 1.00 83.88 124 ALA A C 1
ATOM 892 O O . ALA A 1 124 ? -11.169 1.989 20.867 1.00 83.88 124 ALA A O 1
ATOM 893 N N . ARG A 1 125 ? -9.027 2.084 21.563 1.00 87.19 125 ARG A N 1
ATOM 894 C CA . ARG A 1 125 ? -8.766 3.481 21.183 1.00 87.19 125 ARG A CA 1
ATOM 895 C C . ARG A 1 125 ? -8.126 3.607 19.806 1.00 87.19 125 ARG A C 1
ATOM 897 O O . ARG A 1 125 ? -8.324 4.587 19.099 1.00 87.19 125 ARG A O 1
ATOM 904 N N . ASN A 1 126 ? -7.333 2.614 19.432 1.00 89.44 126 ASN A N 1
ATOM 905 C CA . ASN A 1 126 ? -6.682 2.498 18.140 1.00 89.44 126 ASN A CA 1
ATOM 906 C C . ASN A 1 126 ? -6.253 1.045 17.934 1.00 89.44 126 ASN A C 1
ATOM 908 O O . ASN A 1 126 ? -6.183 0.266 18.888 1.00 89.44 126 ASN A O 1
ATOM 912 N N . TRP A 1 127 ? -5.960 0.690 16.691 1.00 88.94 127 TRP A N 1
ATOM 913 C CA . TRP A 1 127 ? -5.204 -0.517 16.396 1.00 88.94 127 TRP A CA 1
ATOM 914 C C . TRP A 1 127 ? -4.317 -0.311 15.175 1.00 88.94 127 TRP A C 1
ATOM 916 O O . TRP A 1 127 ? -4.574 0.540 14.317 1.00 88.94 127 TRP A O 1
ATOM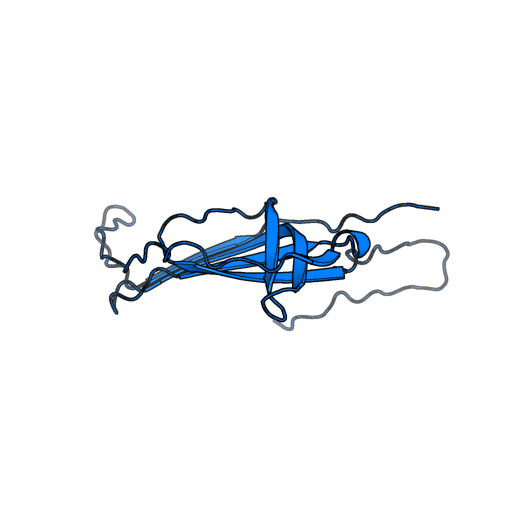 926 N N . ARG A 1 128 ? -3.258 -1.116 15.117 1.00 92.12 128 ARG A N 1
ATOM 927 C CA . ARG A 1 128 ? -2.333 -1.182 13.993 1.00 92.12 128 ARG A CA 1
ATOM 928 C C . ARG A 1 128 ? -2.088 -2.642 13.644 1.00 92.12 128 ARG A C 1
ATOM 930 O O . ARG A 1 128 ? -1.665 -3.411 14.503 1.00 92.12 128 ARG A O 1
ATOM 937 N N . LEU A 1 129 ? -2.331 -3.003 12.390 1.00 91.56 129 LEU A N 1
ATOM 938 C CA . LEU A 1 129 ? -1.979 -4.305 11.837 1.00 91.56 129 LEU A CA 1
ATOM 939 C C . LEU A 1 129 ? -0.748 -4.134 10.953 1.00 91.56 129 LEU A C 1
ATOM 941 O O . LEU A 1 129 ? -0.743 -3.297 10.054 1.00 91.56 129 LEU A O 1
ATOM 945 N N . VAL A 1 130 ? 0.291 -4.920 11.215 1.00 93.75 130 VAL A N 1
ATOM 946 C CA . VAL A 1 130 ? 1.484 -4.985 10.371 1.00 93.75 130 VAL A CA 1
ATOM 947 C C . VAL A 1 130 ? 1.614 -6.407 9.865 1.00 93.75 130 VAL A C 1
ATOM 949 O O . VAL A 1 130 ? 1.720 -7.336 10.663 1.00 93.75 130 VAL A O 1
ATOM 952 N N . LEU A 1 131 ? 1.615 -6.558 8.547 1.00 92.31 131 LEU A N 1
ATOM 953 C CA . LEU A 1 131 ? 1.868 -7.821 7.871 1.00 92.31 131 LEU A CA 1
ATOM 954 C C . LEU A 1 131 ? 3.098 -7.656 6.988 1.00 92.31 131 LEU A C 1
ATOM 956 O O . LEU A 1 131 ? 3.246 -6.642 6.307 1.00 92.31 131 LEU A O 1
ATOM 960 N N . THR A 1 132 ? 3.965 -8.660 6.994 1.00 91.50 132 THR A N 1
ATOM 961 C CA . THR A 1 132 ? 5.202 -8.663 6.216 1.00 91.50 132 THR A CA 1
ATOM 962 C C . THR A 1 132 ? 5.338 -10.015 5.542 1.00 91.50 132 THR A C 1
ATOM 964 O O . THR A 1 132 ? 5.221 -11.050 6.202 1.00 91.50 132 THR A O 1
ATOM 967 N N . ALA A 1 133 ? 5.601 -10.012 4.243 1.00 85.19 133 ALA A N 1
ATOM 968 C CA . ALA A 1 133 ? 5.990 -11.203 3.523 1.00 85.19 133 ALA A CA 1
ATOM 969 C C . ALA A 1 133 ? 7.480 -11.435 3.726 1.00 85.19 133 ALA A C 1
ATOM 971 O O . ALA A 1 133 ? 8.297 -10.513 3.712 1.00 85.19 133 ALA A O 1
ATOM 972 N N . ARG A 1 134 ? 7.861 -12.701 3.881 1.00 77.56 134 ARG A N 1
ATOM 973 C CA . ARG A 1 134 ? 9.268 -13.091 3.832 1.00 77.56 134 ARG A CA 1
ATOM 974 C C . ARG A 1 134 ? 9.703 -13.191 2.370 1.00 77.56 134 ARG A C 1
ATOM 976 O O . ARG A 1 134 ? 10.083 -14.272 1.921 1.00 77.56 134 ARG A O 1
ATOM 983 N N . ASN A 1 135 ? 9.630 -12.079 1.643 1.00 66.25 135 ASN A N 1
ATOM 984 C CA . ASN A 1 135 ? 10.153 -12.000 0.289 1.00 66.25 135 ASN A CA 1
ATOM 985 C C . ASN A 1 135 ? 11.660 -12.220 0.378 1.00 66.25 135 ASN A C 1
ATOM 987 O O . ASN A 1 135 ? 12.391 -11.458 1.013 1.00 66.25 135 ASN A O 1
ATOM 991 N N . ARG A 1 136 ? 12.120 -13.346 -0.167 1.00 58.75 136 ARG A N 1
ATOM 992 C CA . ARG A 1 136 ? 13.546 -13.577 -0.355 1.00 58.75 136 ARG A CA 1
ATOM 993 C C . ARG A 1 136 ? 13.878 -12.972 -1.714 1.00 58.75 136 ARG A C 1
ATOM 995 O O . ARG A 1 136 ? 13.300 -13.452 -2.686 1.00 58.75 136 ARG A O 1
ATOM 1002 N N . PRO A 1 137 ? 14.744 -11.948 -1.797 1.00 54.75 137 PRO A N 1
ATOM 1003 C CA . PRO A 1 137 ? 15.206 -11.466 -3.091 1.00 54.75 137 PRO A CA 1
ATOM 1004 C C . PRO A 1 137 ? 15.743 -12.654 -3.893 1.00 54.75 137 PRO A C 1
ATOM 1006 O O . PRO A 1 137 ? 16.515 -13.468 -3.367 1.00 54.75 137 PRO A O 1
ATOM 1009 N N . TYR A 1 138 ? 15.256 -12.797 -5.125 1.00 49.56 138 TYR A N 1
ATOM 1010 C CA . TYR A 1 138 ? 15.721 -13.828 -6.041 1.00 49.56 138 TYR A CA 1
ATOM 1011 C C . TYR A 1 138 ? 17.191 -13.530 -6.362 1.00 49.56 138 TYR A C 1
ATOM 1013 O O . TYR A 1 138 ? 17.564 -12.405 -6.680 1.00 49.56 138 TYR A O 1
ATOM 1021 N N . VAL A 1 139 ? 18.059 -14.520 -6.185 1.00 52.44 139 VAL A N 1
ATOM 1022 C CA . VAL A 1 139 ? 19.449 -14.420 -6.632 1.00 52.44 139 VAL A CA 1
ATOM 1023 C C . VAL A 1 139 ? 19.469 -15.125 -7.968 1.00 52.44 139 VAL A C 1
ATOM 1025 O O . VAL A 1 139 ? 19.379 -16.354 -7.986 1.00 52.44 139 VAL A O 1
ATOM 1028 N N . ASP A 1 140 ? 19.524 -14.354 -9.049 1.00 46.88 140 ASP A N 1
ATOM 1029 C CA . ASP A 1 140 ? 19.778 -14.936 -10.354 1.00 46.88 140 ASP A CA 1
ATOM 1030 C C . ASP A 1 140 ? 21.158 -15.604 -10.340 1.00 46.88 140 ASP A C 1
ATOM 1032 O O . ASP A 1 140 ? 22.118 -15.082 -9.765 1.00 46.88 140 ASP A O 1
ATOM 1036 N N . THR A 1 141 ? 21.222 -16.812 -10.885 1.00 46.12 141 THR A N 1
ATOM 1037 C CA . THR A 1 141 ? 22.446 -17.613 -10.998 1.00 46.12 141 THR A CA 1
ATOM 1038 C C . THR A 1 141 ? 22.964 -17.596 -12.426 1.00 46.12 141 THR A C 1
ATOM 1040 O O . THR A 1 141 ? 23.520 -18.598 -12.874 1.00 46.12 141 THR A O 1
ATOM 1043 N N . ASP A 1 142 ? 22.788 -16.487 -13.139 1.00 37.62 142 ASP A N 1
ATOM 1044 C CA . ASP A 1 142 ? 23.417 -16.338 -14.440 1.00 37.62 142 ASP A CA 1
ATOM 1045 C C . ASP A 1 142 ? 24.942 -16.248 -14.261 1.00 37.62 142 ASP A C 1
ATOM 1047 O O . ASP A 1 142 ? 25.507 -15.304 -13.702 1.00 37.62 142 ASP A O 1
ATOM 1051 N N . THR A 1 143 ? 25.556 -17.364 -14.658 1.00 38.88 143 THR A N 1
ATOM 1052 C CA . THR A 1 143 ? 26.981 -17.647 -14.861 1.00 38.88 143 THR A CA 1
ATOM 1053 C C . THR A 1 143 ? 27.590 -16.822 -15.977 1.00 38.88 143 THR A C 1
ATOM 1055 O O . THR A 1 143 ? 26.922 -16.706 -17.028 1.00 38.88 143 THR A O 1
#